Protein AF-A0A5S9M9Z3-F1 (afdb_monomer)

Radius of gyration: 13.8 Å; Cα contacts (8 Å, |Δi|>4): 120; chains: 1; bounding box: 34×21×36 Å

Mean predicted aligned error: 7.93 Å

InterPro domains:
  IPR003741 LUD domain [PF02589] (2-74)
  IPR004452 L-lactate oxidation iron-sulfur protein LutB/LldF [PTHR47153] (2-83)
  IPR024185 5-formyltetrahydrofolate cyclo-ligase-like domain superfamily [G3DSA:3.40.50.10420] (1-80)
  IPR037171 NagB/RpiA transferase-like [SSF100950] (2-59)

Organism: Bacillus safensis (NCBI:txid561879)

Nearest PDB structures (foldseek):
  2g40-assembly1_A-2  TM=7.016E-01  e=1.063E-03  Deinococcus radiodurans
  4nml-assembly1_A  TM=7.449E-01  e=2.950E-02  Toxoplasma gondii ME49
  1o8b-assembly1_B  TM=5.500E-01  e=2.168E-01  Escherichia coli
  1o8b-assembly1_A  TM=5.282E-01  e=2.317E-01  Escherichia coli

Solvent-accessible surface area (backbone atoms only — not comparable to full-atom values): 5443 Å² total; per-residue (Å²): 111,70,72,46,76,72,29,66,64,16,78,45,67,51,68,34,33,25,64,76,70,65,29,51,39,51,83,59,92,78,56,59,65,56,48,36,57,71,56,16,88,38,65,45,74,52,74,64,79,91,35,59,30,66,40,72,69,60,42,52,55,53,50,54,54,52,48,58,74,76,38,100,59,95,77,75,74,65,80,59,75,64,69,78,76,79,86,126

Secondary structure (DSSP, 8-state):
-HHHHT-SEEEEE-SEEETTTTEEE---SSSHHHHHHHSSSEEEEE--GGGEESSHHHHHHHHHHHHHHH-SS---------------

Structure (mmCIF, N/CA/C/O backbone):
data_AF-A0A5S9M9Z3-F1
#
_entry.id   AF-A0A5S9M9Z3-F1
#
loop_
_atom_site.group_PDB
_atom_site.id
_atom_site.type_symbol
_atom_site.label_atom_id
_atom_site.label_alt_id
_atom_site.label_comp_id
_atom_site.label_asym_id
_atom_site.label_entity_id
_atom_site.label_seq_id
_atom_site.pdbx_PDB_ins_code
_atom_site.Cartn_x
_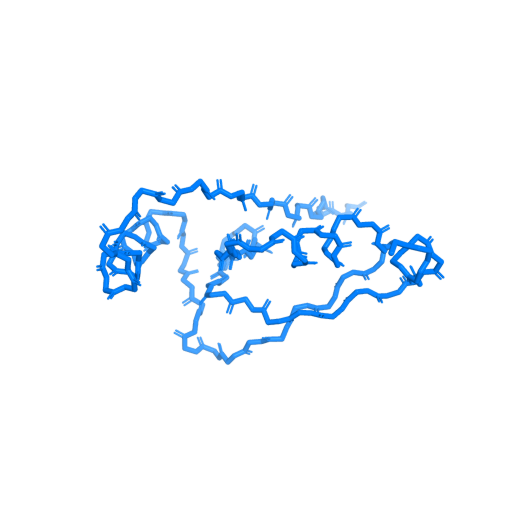atom_site.Cartn_y
_atom_site.Cartn_z
_atom_site.occupancy
_atom_site.B_iso_or_equiv
_atom_site.auth_seq_id
_atom_site.auth_comp_id
_atom_site.auth_asym_id
_atom_site.auth_atom_id
_atom_site.pdbx_PDB_model_num
ATOM 1 N N . MET A 1 1 ? 18.468 -1.486 -11.643 1.00 65.50 1 MET A N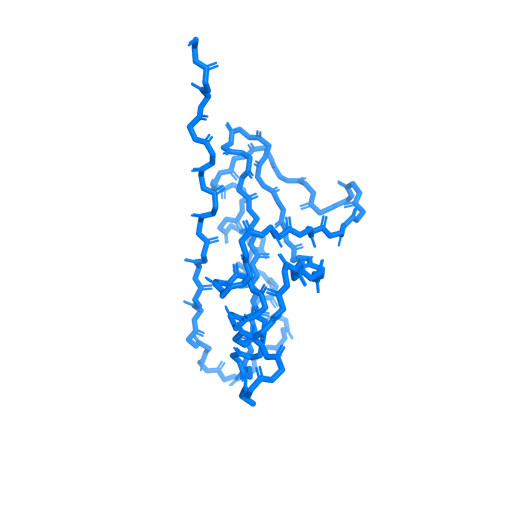 1
ATOM 2 C CA . MET A 1 1 ? 17.902 -0.217 -12.150 1.00 65.50 1 MET A CA 1
ATOM 3 C C . MET A 1 1 ? 17.082 -0.408 -13.424 1.00 65.50 1 MET A C 1
ATOM 5 O O . MET A 1 1 ? 15.879 -0.241 -13.348 1.00 65.50 1 MET A O 1
ATOM 9 N N . LYS A 1 2 ? 17.679 -0.830 -14.553 1.00 80.75 2 LYS A N 1
ATOM 10 C CA . LYS A 1 2 ? 16.995 -0.962 -15.859 1.00 80.75 2 LYS A CA 1
ATOM 11 C C . LYS A 1 2 ? 15.666 -1.742 -15.811 1.00 80.75 2 LYS A C 1
ATOM 13 O O . LYS A 1 2 ? 14.665 -1.264 -16.316 1.00 80.75 2 LYS A O 1
ATOM 18 N N . LYS A 1 3 ? 15.636 -2.855 -15.067 1.00 82.88 3 LYS A N 1
ATOM 19 C CA . LYS A 1 3 ? 14.425 -3.669 -14.856 1.00 82.88 3 LYS A CA 1
ATOM 20 C C . LYS A 1 3 ? 13.251 -2.935 -14.192 1.00 82.88 3 LYS A C 1
ATOM 22 O O . LYS A 1 3 ? 12.123 -3.307 -14.454 1.00 82.88 3 LYS A O 1
ATOM 27 N N . PHE A 1 4 ? 13.501 -1.943 -13.332 1.00 80.69 4 PHE A N 1
ATOM 28 C CA . PHE A 1 4 ? 12.424 -1.166 -12.700 1.00 80.69 4 PHE A CA 1
ATOM 29 C C . PHE A 1 4 ? 11.862 -0.116 -13.664 1.00 80.69 4 PHE A C 1
ATOM 31 O O . PHE A 1 4 ? 10.661 0.092 -13.694 1.00 80.69 4 PHE A O 1
ATOM 38 N N . LEU A 1 5 ? 12.728 0.504 -14.476 1.00 85.25 5 LEU A N 1
ATOM 39 C CA . LEU A 1 5 ? 12.345 1.529 -15.457 1.00 85.25 5 LEU A CA 1
ATOM 40 C C . LEU A 1 5 ? 11.556 0.964 -16.644 1.00 85.25 5 LEU A C 1
ATOM 42 O O . LEU A 1 5 ? 10.756 1.674 -17.238 1.00 85.25 5 LEU A O 1
ATOM 46 N N . GLU A 1 6 ? 11.808 -0.294 -17.000 1.00 90.12 6 GLU A N 1
ATOM 47 C CA . GLU A 1 6 ? 11.137 -0.989 -18.105 1.00 90.12 6 GLU A CA 1
ATOM 48 C C . GLU A 1 6 ? 9.895 -1.774 -17.651 1.00 90.12 6 GLU A C 1
ATOM 50 O O . GLU A 1 6 ? 9.237 -2.394 -18.479 1.00 90.12 6 GLU A O 1
ATOM 55 N N . ALA A 1 7 ? 9.583 -1.797 -16.350 1.00 88.12 7 ALA A N 1
ATOM 56 C CA . ALA A 1 7 ? 8.462 -2.567 -15.827 1.00 88.12 7 ALA A CA 1
ATOM 57 C C . ALA A 1 7 ? 7.133 -1.819 -15.994 1.00 88.12 7 ALA A C 1
ATOM 59 O O . ALA A 1 7 ? 6.976 -0.692 -15.526 1.00 88.12 7 ALA A O 1
ATOM 60 N N . ASP A 1 8 ? 6.144 -2.490 -16.584 1.00 90.12 8 ASP A N 1
ATOM 61 C CA . ASP A 1 8 ? 4.783 -1.958 -16.707 1.00 90.12 8 ASP A CA 1
ATOM 62 C C . ASP A 1 8 ? 4.006 -2.017 -15.381 1.00 90.12 8 ASP A C 1
ATOM 64 O O . ASP A 1 8 ? 3.156 -1.163 -15.111 1.00 90.12 8 ASP A O 1
ATOM 68 N N . ILE A 1 9 ? 4.304 -3.027 -14.551 1.00 90.00 9 ILE A N 1
ATOM 69 C CA . ILE A 1 9 ? 3.587 -3.327 -13.307 1.00 90.00 9 ILE A CA 1
ATOM 70 C C . ILE A 1 9 ? 4.574 -3.537 -12.158 1.00 90.00 9 ILE A C 1
ATOM 72 O O . ILE A 1 9 ? 5.517 -4.324 -12.264 1.00 90.00 9 ILE A O 1
ATOM 76 N N . GLY A 1 10 ? 4.310 -2.869 -11.038 1.00 89.56 10 GLY A N 1
ATOM 77 C CA . GLY A 1 10 ? 4.951 -3.109 -9.753 1.00 89.56 10 GLY A CA 1
ATOM 78 C C . GLY A 1 10 ? 4.028 -3.892 -8.831 1.00 89.56 10 GLY A C 1
ATOM 79 O O . GLY A 1 10 ? 2.843 -3.586 -8.738 1.00 89.56 10 GLY A O 1
ATOM 80 N N . VAL A 1 11 ? 4.557 -4.894 -8.132 1.00 90.56 11 VAL A N 1
ATOM 81 C CA . VAL A 1 11 ? 3.787 -5.668 -7.149 1.00 90.56 11 VAL A CA 1
ATOM 82 C C . VAL A 1 11 ? 4.511 -5.635 -5.816 1.00 90.56 11 VAL A C 1
ATOM 84 O O . VAL A 1 11 ? 5.689 -5.985 -5.741 1.00 90.56 11 VAL A O 1
ATOM 87 N N . THR A 1 12 ? 3.810 -5.238 -4.758 1.00 88.69 12 THR A N 1
ATOM 88 C CA . THR A 1 12 ? 4.347 -5.262 -3.393 1.00 88.69 12 THR A CA 1
ATOM 89 C C . THR A 1 12 ? 3.310 -5.784 -2.408 1.00 88.69 12 THR A C 1
ATOM 91 O O . THR A 1 12 ? 2.116 -5.835 -2.691 1.00 88.69 12 THR A O 1
ATOM 94 N N . GLY A 1 13 ? 3.768 -6.138 -1.208 1.00 87.81 13 GLY A N 1
ATOM 95 C CA . GLY A 1 13 ? 2.885 -6.117 -0.047 1.00 87.81 13 GLY A CA 1
ATOM 96 C C . GLY A 1 13 ? 2.651 -4.688 0.449 1.00 87.81 13 GLY A C 1
ATOM 97 O O . GLY A 1 13 ? 3.148 -3.728 -0.141 1.00 87.81 13 GLY A O 1
ATOM 98 N N . CYS A 1 14 ? 1.963 -4.548 1.576 1.00 87.12 14 CYS A N 1
ATOM 99 C CA . CYS A 1 14 ? 2.002 -3.335 2.391 1.00 87.12 14 CYS A CA 1
ATOM 100 C C . CYS A 1 14 ? 1.906 -3.681 3.886 1.00 87.12 14 CYS A C 1
ATOM 102 O O . CYS A 1 14 ? 1.551 -4.799 4.285 1.00 87.12 14 CYS A O 1
ATOM 104 N N . ASN A 1 15 ? 2.294 -2.731 4.732 1.00 89.69 15 ASN A N 1
ATOM 105 C CA . ASN A 1 15 ? 2.226 -2.881 6.182 1.00 89.69 15 ASN A CA 1
ATOM 106 C C . ASN A 1 15 ? 0.799 -2.660 6.670 1.00 89.69 15 ASN A C 1
ATOM 108 O O . ASN A 1 15 ? 0.291 -3.490 7.417 1.00 89.69 15 ASN A O 1
ATOM 112 N N . PHE A 1 16 ? 0.173 -1.590 6.183 1.00 91.00 16 PHE A N 1
ATOM 113 C CA . PHE A 1 16 ? -1.207 -1.221 6.472 1.00 91.00 16 PHE A CA 1
ATOM 114 C C . PHE A 1 16 ? -1.855 -0.587 5.239 1.00 91.00 16 PHE A C 1
ATOM 116 O O . PHE A 1 16 ? -1.152 -0.070 4.370 1.00 91.00 16 PHE A O 1
ATOM 123 N N . ALA A 1 17 ? -3.183 -0.579 5.181 1.00 91.06 17 ALA A N 1
ATOM 124 C CA . ALA A 1 17 ? -3.944 0.249 4.248 1.00 91.06 17 ALA A CA 1
ATOM 125 C C . ALA A 1 17 ? -5.030 1.021 4.987 1.00 91.06 17 ALA A C 1
ATOM 127 O O . ALA A 1 17 ? -5.544 0.549 5.995 1.00 91.06 17 ALA A O 1
ATOM 128 N N . VAL A 1 18 ? -5.388 2.194 4.480 1.00 90.75 18 VAL A N 1
ATOM 129 C CA . VAL A 1 18 ? -6.346 3.098 5.109 1.00 90.75 18 VAL A CA 1
ATOM 130 C C . VAL A 1 18 ? -7.628 3.135 4.289 1.00 90.75 18 VAL A C 1
ATOM 132 O O . VAL A 1 18 ? -7.637 3.598 3.150 1.00 90.75 18 VAL A O 1
ATOM 135 N N . ALA A 1 19 ? -8.725 2.666 4.878 1.00 91.06 19 ALA A N 1
ATOM 136 C CA . ALA A 1 19 ? -10.004 2.497 4.201 1.00 91.06 19 ALA A CA 1
ATOM 137 C C . ALA A 1 19 ? -10.615 3.824 3.729 1.00 91.06 19 ALA A C 1
ATOM 139 O O . ALA A 1 19 ? -11.144 3.891 2.621 1.00 91.06 19 ALA A O 1
ATOM 140 N N . ASN A 1 20 ? -10.541 4.886 4.540 1.00 88.56 20 ASN A N 1
ATOM 141 C CA . ASN A 1 20 ? -11.195 6.156 4.213 1.00 88.56 20 ASN A CA 1
ATOM 142 C C . ASN A 1 20 ? -10.555 6.899 3.026 1.00 88.56 20 ASN A C 1
ATOM 144 O O . ASN A 1 20 ? -11.251 7.606 2.302 1.00 88.56 20 ASN A O 1
ATOM 148 N N . THR A 1 21 ? -9.246 6.738 2.829 1.00 84.38 21 THR A N 1
ATOM 149 C CA . THR A 1 21 ? -8.464 7.435 1.796 1.00 84.38 21 THR A CA 1
ATOM 150 C C . THR A 1 21 ? -8.032 6.516 0.658 1.00 84.38 21 THR A C 1
ATOM 152 O O . THR A 1 21 ? -7.543 7.009 -0.352 1.00 84.38 21 THR A O 1
ATOM 155 N N . GLY A 1 22 ? -8.180 5.195 0.805 1.00 82.69 22 GLY A N 1
ATOM 156 C CA . GLY A 1 22 ? -7.670 4.212 -0.156 1.00 82.69 22 GLY A CA 1
ATOM 157 C C . GLY A 1 22 ? -6.143 4.100 -0.173 1.00 82.69 22 GLY A C 1
ATOM 158 O O . GLY A 1 22 ? -5.576 3.545 -1.107 1.00 82.69 22 GLY A O 1
ATOM 159 N N . SER A 1 23 ? -5.474 4.638 0.844 1.00 84.19 23 SER A N 1
ATOM 160 C CA . SER A 1 23 ? -4.016 4.739 0.888 1.00 84.19 23 SER A CA 1
ATOM 161 C C . SER A 1 23 ? -3.369 3.449 1.366 1.00 84.19 23 SER A C 1
ATOM 163 O O . SER A 1 23 ? -3.958 2.716 2.157 1.00 84.19 23 SER A O 1
ATOM 165 N N . ILE A 1 24 ? -2.117 3.216 0.983 1.00 87.00 24 ILE A N 1
ATOM 166 C CA . ILE A 1 24 ? -1.301 2.121 1.514 1.00 87.00 24 ILE A CA 1
ATOM 167 C C . ILE A 1 24 ? -0.076 2.675 2.236 1.00 87.00 24 ILE A C 1
ATOM 169 O O . ILE A 1 24 ? 0.487 3.693 1.852 1.00 87.00 24 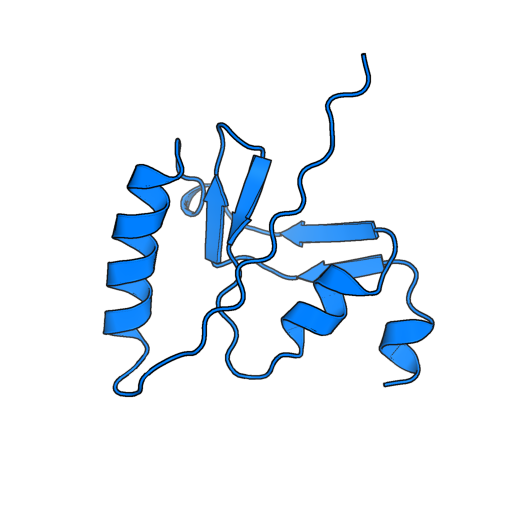ILE A O 1
ATOM 173 N N . CYS A 1 25 ? 0.342 1.997 3.297 1.00 87.12 25 CYS A N 1
ATOM 174 C CA . CYS A 1 25 ? 1.531 2.320 4.066 1.00 87.12 25 CYS A CA 1
ATOM 175 C C . CYS A 1 25 ? 2.588 1.242 3.835 1.00 87.12 25 CYS A C 1
ATOM 177 O O . CYS A 1 25 ? 2.359 0.053 4.088 1.00 87.12 25 CYS A O 1
ATOM 179 N N . LEU A 1 26 ? 3.756 1.677 3.374 1.00 84.38 26 LEU A N 1
ATOM 180 C CA . LEU A 1 26 ? 4.935 0.851 3.174 1.00 84.38 26 LEU A CA 1
ATOM 181 C C . LEU A 1 26 ? 6.067 1.388 4.042 1.00 84.38 26 LEU A C 1
ATOM 183 O O . LEU A 1 26 ? 6.466 2.542 3.932 1.00 84.38 26 LEU A O 1
AT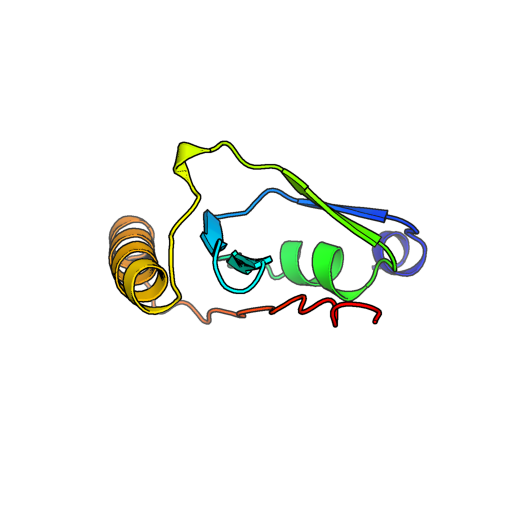OM 187 N N . VAL A 1 27 ? 6.589 0.529 4.908 1.00 80.94 27 VAL A N 1
ATOM 188 C CA . VAL A 1 27 ? 7.777 0.803 5.711 1.00 80.94 27 VAL A CA 1
ATOM 189 C C . VAL A 1 27 ? 8.896 -0.068 5.160 1.00 80.94 27 VAL A C 1
ATOM 191 O O . VAL A 1 27 ? 8.922 -1.278 5.387 1.00 80.94 27 VAL A O 1
ATOM 194 N N . THR A 1 28 ? 9.817 0.550 4.425 1.00 76.38 28 THR A N 1
ATOM 195 C CA . THR A 1 28 ? 11.010 -0.101 3.876 1.00 76.38 28 THR A CA 1
ATOM 196 C C . THR A 1 28 ? 12.277 0.596 4.363 1.00 76.38 28 THR A C 1
ATOM 198 O O . THR A 1 28 ? 12.280 1.790 4.648 1.00 76.38 28 THR A O 1
ATOM 201 N N . ASN A 1 29 ? 13.360 -0.163 4.485 1.00 73.62 29 ASN A N 1
ATOM 202 C CA . ASN A 1 29 ? 14.695 0.308 4.860 1.00 73.62 29 ASN A CA 1
ATOM 203 C C . ASN A 1 29 ? 15.680 0.309 3.677 1.00 73.62 29 ASN A C 1
ATOM 205 O O . ASN A 1 29 ? 16.766 0.873 3.784 1.00 73.62 29 ASN A O 1
ATOM 209 N N . GLU A 1 30 ? 15.326 -0.352 2.576 1.00 74.31 30 GLU A N 1
ATOM 210 C CA . GLU A 1 30 ? 16.217 -0.618 1.440 1.00 74.31 30 GLU A CA 1
ATOM 211 C C . GLU A 1 30 ? 15.867 0.220 0.204 1.00 74.31 30 GLU A C 1
ATOM 213 O O . GLU A 1 30 ? 16.617 0.221 -0.771 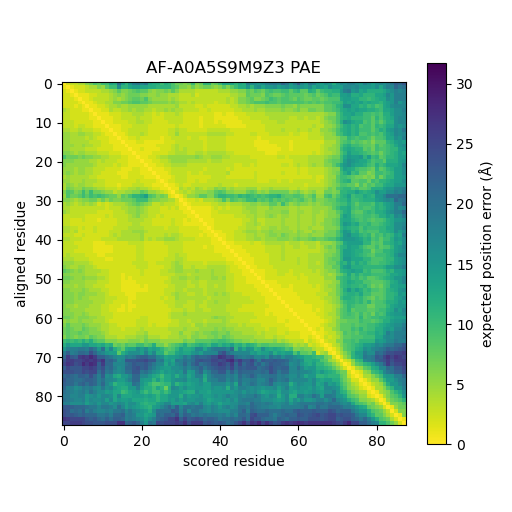1.00 74.31 30 GLU A O 1
ATOM 218 N N . GLY A 1 31 ? 14.717 0.902 0.211 1.00 72.56 31 GLY A N 1
ATOM 219 C CA . GLY A 1 31 ? 14.232 1.734 -0.899 1.00 72.56 31 GLY A CA 1
ATOM 220 C C . GLY A 1 31 ? 13.830 0.956 -2.159 1.00 72.56 31 GLY A C 1
ATOM 221 O O . GLY A 1 31 ? 13.336 1.524 -3.128 1.00 72.56 31 GLY A O 1
ATOM 222 N N . ASN A 1 32 ? 14.004 -0.365 -2.169 1.00 81.00 32 ASN A N 1
ATOM 223 C CA . ASN A 1 32 ? 13.573 -1.239 -3.258 1.00 81.00 32 ASN A CA 1
ATOM 224 C C . ASN A 1 32 ? 12.054 -1.191 -3.469 1.00 81.00 32 ASN A C 1
ATOM 226 O O . ASN A 1 32 ? 11.608 -1.141 -4.611 1.00 81.00 32 ASN A O 1
ATOM 230 N N . ALA A 1 33 ? 11.274 -1.161 -2.387 1.00 80.62 33 ALA A N 1
ATOM 231 C CA . ALA A 1 33 ? 9.826 -1.031 -2.451 1.00 80.62 33 ALA A CA 1
ATOM 232 C C . ALA A 1 33 ? 9.416 0.314 -3.066 1.00 80.62 33 ALA A C 1
ATOM 234 O O . ALA A 1 33 ? 8.533 0.320 -3.915 1.00 80.62 33 ALA A O 1
ATOM 235 N N . ASP A 1 34 ? 10.122 1.404 -2.745 1.00 83.88 34 ASP A N 1
ATOM 236 C CA . ASP A 1 34 ? 9.852 2.733 -3.314 1.00 83.88 34 ASP A CA 1
ATOM 237 C C . ASP A 1 34 ? 10.045 2.744 -4.837 1.00 83.88 34 ASP A C 1
ATOM 239 O O . ASP A 1 34 ? 9.279 3.358 -5.574 1.00 83.88 34 ASP A O 1
ATOM 243 N N . LEU A 1 35 ? 11.039 2.005 -5.341 1.00 86.25 35 LEU A N 1
ATOM 244 C CA . LEU A 1 35 ? 11.251 1.860 -6.783 1.00 86.25 35 LEU A CA 1
ATOM 245 C C . LEU A 1 35 ? 10.143 1.040 -7.459 1.00 86.25 35 LEU A C 1
ATOM 247 O O . LEU A 1 35 ? 9.824 1.295 -8.617 1.00 86.25 35 LEU A O 1
ATOM 251 N N . VAL A 1 36 ? 9.570 0.052 -6.766 1.00 85.75 36 VAL A N 1
ATOM 252 C CA . VAL A 1 36 ? 8.471 -0.779 -7.291 1.00 85.75 36 VAL A CA 1
ATOM 253 C C . VAL A 1 36 ? 7.135 -0.041 -7.250 1.00 85.75 36 VAL A C 1
ATOM 255 O O . VAL A 1 36 ? 6.288 -0.309 -8.097 1.00 85.75 36 VAL A O 1
ATOM 258 N N . THR A 1 37 ? 6.932 0.872 -6.299 1.00 84.88 37 THR A N 1
ATOM 259 C CA . THR A 1 37 ? 5.682 1.633 -6.178 1.00 84.88 37 THR A CA 1
ATOM 260 C C . THR A 1 37 ? 5.674 2.905 -7.018 1.00 84.88 37 THR A C 1
ATOM 262 O O . THR A 1 37 ? 4.628 3.260 -7.546 1.00 84.88 37 THR A O 1
ATOM 265 N N . ALA A 1 38 ? 6.816 3.582 -7.179 1.00 84.81 38 ALA A N 1
ATOM 266 C CA . ALA A 1 38 ? 6.858 4.895 -7.828 1.00 84.81 38 ALA A CA 1
ATOM 267 C C . ALA A 1 38 ? 7.121 4.859 -9.342 1.00 84.81 38 ALA A C 1
ATOM 269 O O . ALA A 1 38 ? 6.776 5.810 -10.040 1.00 84.81 38 ALA A O 1
ATOM 270 N N . ILE A 1 3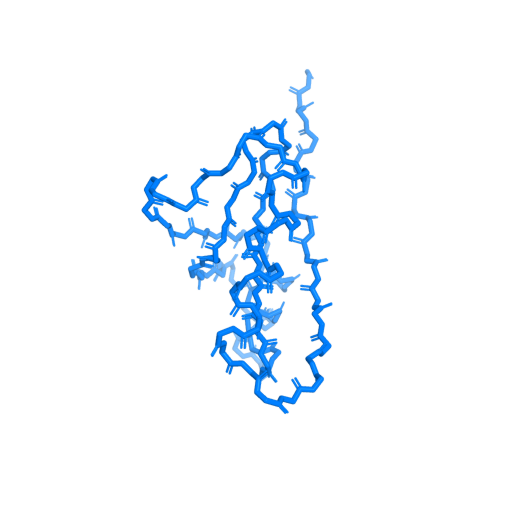9 ? 7.794 3.823 -9.856 1.00 87.06 39 ILE A N 1
ATOM 271 C CA . ILE A 1 39 ? 8.250 3.800 -11.258 1.00 87.06 39 ILE A CA 1
ATOM 272 C C . ILE A 1 39 ? 7.218 3.173 -12.209 1.00 87.06 39 ILE A C 1
ATOM 274 O O . ILE A 1 39 ? 6.913 3.794 -13.231 1.00 87.06 39 ILE A O 1
ATOM 278 N N . PRO A 1 40 ? 6.691 1.963 -11.947 1.00 87.06 40 PRO A N 1
ATOM 279 C CA . PRO A 1 40 ? 5.737 1.329 -12.850 1.00 87.06 40 PRO A CA 1
ATOM 280 C C . PRO A 1 40 ? 4.418 2.102 -12.897 1.00 87.06 40 PRO A C 1
ATOM 282 O O . PRO A 1 40 ? 3.935 2.587 -11.879 1.00 87.06 40 PRO A O 1
ATOM 285 N N . LYS A 1 41 ? 3.787 2.172 -14.076 1.00 86.38 41 LYS A N 1
ATOM 286 C CA . LYS A 1 41 ? 2.514 2.901 -14.254 1.00 86.38 41 LYS A CA 1
ATOM 287 C C . LYS A 1 41 ? 1.359 2.303 -13.453 1.00 86.38 41 LYS A C 1
ATOM 289 O O . LYS A 1 41 ? 0.382 2.991 -13.180 1.00 86.38 41 LYS A O 1
ATOM 294 N N . THR A 1 42 ? 1.425 1.006 -13.167 1.00 87.88 42 THR A N 1
ATOM 295 C CA . THR A 1 42 ? 0.426 0.294 -12.372 1.00 87.88 42 THR A CA 1
ATOM 296 C C . THR A 1 42 ? 1.099 -0.352 -11.176 1.00 87.88 42 THR A C 1
ATOM 298 O O . THR A 1 42 ? 2.028 -1.144 -11.339 1.00 87.88 42 THR A O 1
ATOM 301 N N . HIS A 1 43 ? 0.590 -0.065 -9.982 1.00 88.75 43 HIS A N 1
ATOM 302 C CA . HIS A 1 43 ? 1.009 -0.720 -8.750 1.00 88.75 43 HIS A CA 1
ATOM 303 C C . HIS A 1 43 ? -0.105 -1.623 -8.213 1.00 88.75 43 HIS A C 1
ATOM 305 O O . HIS A 1 43 ? -1.272 -1.236 -8.158 1.00 88.75 43 HIS A O 1
ATOM 311 N N . ILE A 1 44 ? 0.258 -2.853 -7.849 1.00 89.12 44 ILE A N 1
ATOM 312 C CA . ILE A 1 44 ? -0.620 -3.821 -7.193 1.00 89.12 44 ILE A CA 1
ATOM 313 C C . ILE A 1 44 ? -0.075 -4.068 -5.788 1.00 89.12 44 ILE A C 1
ATOM 315 O O . ILE A 1 44 ? 0.983 -4.678 -5.615 1.00 89.12 44 ILE A O 1
ATOM 319 N N . ALA A 1 45 ? -0.828 -3.630 -4.783 1.00 89.19 45 ALA A N 1
ATOM 320 C CA . ALA A 1 45 ? -0.560 -3.938 -3.386 1.00 89.19 45 ALA A CA 1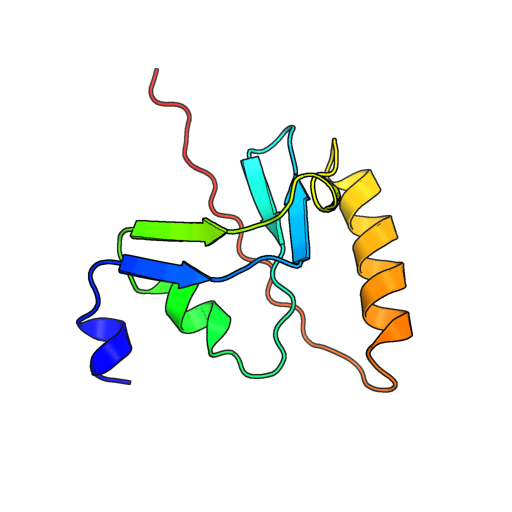
ATOM 321 C C . ALA A 1 45 ? -1.381 -5.155 -2.939 1.00 89.19 45 ALA A C 1
ATOM 323 O O . ALA A 1 45 ? -2.602 -5.182 -3.091 1.00 89.19 45 ALA A O 1
ATOM 324 N N . VAL A 1 46 ? -0.714 -6.160 -2.369 1.00 91.44 46 VAL A N 1
ATOM 325 C CA . VAL A 1 46 ? -1.351 -7.378 -1.852 1.00 91.44 46 VAL A CA 1
ATOM 326 C C . VAL A 1 46 ? -1.236 -7.417 -0.332 1.00 91.44 46 VAL A C 1
ATOM 328 O O . VAL A 1 46 ? -0.138 -7.410 0.223 1.00 91.44 46 VAL A O 1
ATOM 331 N N . MET A 1 47 ? -2.369 -7.495 0.359 1.00 89.50 47 MET A N 1
ATOM 332 C CA . MET A 1 47 ? -2.422 -7.599 1.818 1.00 89.50 47 MET A CA 1
ATOM 333 C C . MET A 1 47 ? -3.628 -8.408 2.284 1.00 89.50 47 MET A C 1
ATOM 335 O O . MET A 1 47 ? -4.630 -8.507 1.576 1.00 89.50 47 MET A O 1
ATOM 339 N N . GLY A 1 48 ? -3.528 -8.966 3.490 1.00 92.12 48 GLY A N 1
ATOM 340 C CA . GLY A 1 48 ? -4.666 -9.545 4.193 1.00 92.12 48 GLY A CA 1
ATOM 341 C C . GLY A 1 48 ? -5.524 -8.470 4.865 1.00 92.12 48 GLY A C 1
ATOM 342 O O . GLY A 1 48 ? -5.046 -7.376 5.169 1.00 92.12 48 GLY A O 1
ATOM 343 N N . MET A 1 49 ? -6.801 -8.777 5.096 1.00 92.31 49 MET A N 1
ATOM 344 C CA . MET A 1 49 ? -7.786 -7.832 5.642 1.00 92.31 49 MET A CA 1
ATOM 345 C C . MET A 1 49 ? -7.420 -7.319 7.045 1.00 92.31 49 MET A C 1
ATOM 347 O O . MET A 1 49 ? -7.824 -6.226 7.432 1.00 92.31 49 MET A O 1
ATOM 351 N N . GLU A 1 50 ? -6.611 -8.071 7.793 1.00 92.50 50 GLU A N 1
ATOM 352 C CA . GLU A 1 50 ? -6.135 -7.711 9.131 1.00 92.50 50 GLU A CA 1
ATOM 353 C C . GLU A 1 50 ? -5.248 -6.460 9.161 1.00 92.50 50 GLU A C 1
ATOM 355 O O . GLU A 1 50 ? -4.984 -5.918 10.231 1.00 92.50 50 GLU A O 1
ATOM 360 N N . ARG A 1 51 ? -4.780 -6.001 7.995 1.00 90.06 51 ARG A N 1
ATOM 361 C CA . ARG A 1 51 ? -3.918 -4.820 7.858 1.00 90.06 51 ARG A CA 1
ATOM 362 C C . ARG A 1 51 ? -4.683 -3.557 7.453 1.00 90.06 51 ARG A C 1
ATOM 364 O O . ARG A 1 51 ? -4.057 -2.529 7.202 1.00 90.06 51 ARG A O 1
ATOM 371 N N . LEU A 1 52 ? -6.014 -3.617 7.351 1.00 92.38 52 LEU A N 1
ATOM 372 C CA . LEU A 1 52 ? -6.840 -2.460 7.008 1.00 92.38 52 LEU A CA 1
ATOM 373 C C . LEU A 1 52 ? -7.187 -1.658 8.267 1.00 92.38 52 LEU A C 1
ATOM 375 O O . LEU A 1 52 ? -7.734 -2.203 9.223 1.00 92.38 52 LEU A O 1
ATOM 379 N N . VAL A 1 53 ? -6.921 -0.355 8.238 1.00 93.62 53 VAL A N 1
ATOM 380 C CA . VAL A 1 53 ? -7.322 0.599 9.274 1.00 93.62 53 VAL A CA 1
ATOM 381 C C . VAL A 1 53 ? -8.380 1.572 8.750 1.00 93.62 53 VAL A C 1
ATOM 383 O O . VAL A 1 53 ? -8.388 1.870 7.553 1.00 93.62 53 VAL A O 1
ATOM 386 N N . PRO A 1 54 ? -9.284 2.083 9.603 1.00 93.56 54 PRO A N 1
ATOM 387 C CA . PRO A 1 54 ? -10.336 2.996 9.162 1.00 93.56 54 PRO A CA 1
ATOM 388 C C . PRO A 1 54 ? -9.791 4.337 8.653 1.00 93.56 54 PRO A C 1
ATOM 390 O O . PRO A 1 54 ? -10.169 4.785 7.568 1.00 93.56 54 PRO A O 1
ATOM 393 N N . THR A 1 55 ? -8.895 4.961 9.418 1.00 92.94 55 THR A N 1
ATOM 394 C CA . THR A 1 55 ? -8.389 6.317 9.195 1.00 92.94 55 THR A CA 1
ATOM 395 C C . THR A 1 55 ? -6.875 6.423 9.393 1.00 92.94 55 THR A C 1
ATOM 397 O O . THR A 1 55 ? -6.189 5.510 9.856 1.00 92.94 55 THR A O 1
ATOM 400 N N . MET A 1 56 ? -6.356 7.590 9.020 1.00 87.88 56 MET A N 1
ATOM 401 C CA . MET A 1 56 ? -4.965 7.985 9.217 1.00 87.88 56 MET A CA 1
ATOM 402 C C . MET A 1 56 ? -4.549 8.039 10.691 1.00 87.88 56 MET A C 1
ATOM 404 O O . MET A 1 56 ? -3.382 7.822 11.001 1.00 87.88 56 MET A O 1
ATOM 408 N N . GLU A 1 57 ? -5.488 8.310 11.594 1.00 91.12 57 GLU A N 1
ATOM 409 C CA . GLU A 1 57 ? -5.213 8.420 13.028 1.00 91.12 57 GLU A CA 1
ATOM 410 C C . GLU A 1 57 ? -4.944 7.039 13.633 1.00 91.12 57 GLU A C 1
ATOM 412 O O . GLU A 1 57 ? -3.977 6.867 14.375 1.00 91.12 57 GLU A O 1
ATOM 417 N N . GLU A 1 58 ? -5.726 6.017 13.257 1.00 92.19 58 GLU A N 1
ATOM 418 C CA . GLU A 1 58 ? -5.424 4.643 13.675 1.00 92.19 58 GLU A CA 1
ATOM 419 C C . GLU A 1 58 ? -4.145 4.117 13.015 1.00 92.19 58 GLU A C 1
ATOM 421 O O . GLU A 1 58 ? -3.399 3.362 13.645 1.00 92.19 58 GLU A O 1
ATOM 426 N N . LEU A 1 59 ? -3.858 4.535 11.774 1.00 89.94 59 LEU A N 1
ATOM 427 C CA . LEU A 1 59 ? -2.600 4.194 11.110 1.00 89.94 59 LEU A CA 1
ATOM 428 C C . LEU A 1 59 ? -1.394 4.671 11.926 1.00 89.94 59 LEU A C 1
ATOM 430 O O . LEU A 1 59 ? -0.466 3.891 12.127 1.00 89.94 59 LEU A O 1
ATOM 434 N N . ASP A 1 60 ? -1.400 5.924 12.385 1.00 88.44 60 ASP A N 1
ATOM 435 C CA . ASP A 1 60 ? -0.268 6.528 13.098 1.00 88.44 60 ASP A CA 1
ATOM 436 C C . ASP A 1 60 ? 0.077 5.748 14.377 1.00 88.44 60 ASP A C 1
ATOM 438 O O . ASP A 1 60 ? 1.236 5.408 14.633 1.00 88.44 60 ASP A O 1
ATOM 442 N N . VAL A 1 61 ? -0.951 5.332 15.124 1.00 89.31 61 VAL A N 1
ATOM 443 C CA . VAL A 1 61 ? -0.785 4.489 16.317 1.00 89.31 61 VAL A CA 1
ATOM 444 C C . VAL A 1 61 ? -0.151 3.141 15.961 1.00 89.31 61 VAL A C 1
ATOM 446 O O . VAL A 1 61 ? 0.821 2.723 16.599 1.00 89.31 61 VAL A O 1
ATOM 449 N N . LEU A 1 62 ? -0.668 2.448 14.941 1.00 89.00 62 LEU A N 1
ATOM 450 C CA . LEU A 1 62 ? -0.171 1.120 14.569 1.00 89.00 62 LEU A CA 1
ATOM 451 C C . LEU A 1 62 ? 1.230 1.162 13.956 1.00 89.00 62 LEU A C 1
ATOM 453 O O . LEU A 1 62 ? 2.052 0.294 14.253 1.00 89.00 62 LEU A O 1
ATOM 457 N N . VAL A 1 63 ? 1.529 2.171 13.137 1.00 86.31 63 VAL A N 1
ATOM 458 C CA . VAL A 1 63 ? 2.870 2.388 12.581 1.00 86.31 63 VAL A CA 1
ATOM 459 C C . VAL A 1 63 ? 3.858 2.696 13.701 1.00 86.31 63 VAL A C 1
ATOM 461 O O . VAL A 1 63 ? 4.947 2.122 13.710 1.00 86.31 63 VAL A O 1
ATOM 464 N N . GLY A 1 64 ? 3.474 3.516 14.684 1.00 83.88 64 GLY A N 1
ATOM 465 C CA . GLY A 1 64 ? 4.289 3.786 15.868 1.00 83.88 64 GLY A CA 1
ATOM 466 C C . GLY A 1 64 ? 4.677 2.509 16.619 1.00 83.88 64 GLY A C 1
ATOM 467 O O . GLY A 1 64 ? 5.858 2.290 16.893 1.00 83.88 64 GLY A O 1
ATOM 468 N N . LEU A 1 65 ? 3.710 1.625 16.883 1.00 84.50 65 LEU A N 1
ATOM 469 C CA . LEU A 1 65 ? 3.960 0.328 17.527 1.00 84.50 65 LEU A CA 1
ATOM 470 C C . LEU A 1 65 ? 4.828 -0.596 16.658 1.00 84.50 65 LEU A C 1
ATOM 472 O O . LEU A 1 65 ? 5.778 -1.207 17.148 1.00 84.50 65 LEU A O 1
ATOM 476 N N . PHE A 1 66 ? 4.535 -0.674 15.360 1.00 80.62 66 PHE A N 1
ATOM 477 C CA . PHE A 1 66 ? 5.255 -1.520 14.406 1.00 80.62 66 PHE A CA 1
ATOM 478 C C . PHE A 1 66 ? 6.733 -1.129 14.272 1.00 80.62 66 PHE A C 1
ATOM 480 O O . PHE A 1 66 ? 7.616 -1.987 14.240 1.00 80.62 66 PHE A O 1
ATOM 487 N N . VAL A 1 67 ? 7.020 0.173 14.201 1.00 73.50 67 VAL A N 1
ATOM 488 C CA . VAL A 1 67 ? 8.385 0.695 14.059 1.00 73.50 67 VAL A CA 1
ATOM 489 C C . VAL A 1 67 ? 9.194 0.494 15.343 1.00 73.50 67 VAL A C 1
ATOM 491 O O . VAL A 1 67 ? 10.377 0.159 15.258 1.00 73.50 67 VAL A O 1
ATOM 494 N N . GLN A 1 68 ? 8.569 0.641 16.517 1.00 66.62 68 GLN A N 1
ATOM 495 C CA . GLN A 1 68 ? 9.214 0.363 17.805 1.00 66.62 68 GLN A CA 1
ATOM 496 C C . GLN A 1 68 ? 9.582 -1.116 17.967 1.00 66.62 68 GLN A C 1
ATOM 498 O O . GLN A 1 68 ? 10.675 -1.419 18.440 1.00 66.62 68 GLN A O 1
ATOM 503 N N . GLU A 1 69 ? 8.700 -2.031 17.558 1.00 63.91 69 GLU A N 1
ATOM 504 C CA . GLU A 1 69 ? 8.950 -3.476 17.640 1.00 63.91 69 GLU A CA 1
ATOM 505 C C . GLU A 1 69 ? 10.103 -3.906 16.724 1.00 63.91 69 GLU A C 1
ATOM 507 O O . GLU A 1 69 ? 10.962 -4.691 17.126 1.00 63.91 69 GLU A O 1
ATOM 512 N N . ARG A 1 70 ? 10.175 -3.342 15.512 1.00 56.38 70 ARG A N 1
ATOM 513 C CA . ARG A 1 70 ? 11.147 -3.775 14.496 1.00 56.38 70 ARG A CA 1
ATOM 514 C C . ARG A 1 70 ? 12.496 -3.081 14.542 1.00 56.38 70 ARG A C 1
ATOM 516 O O . ARG A 1 70 ? 13.432 -3.590 13.925 1.00 56.38 70 ARG A O 1
ATOM 523 N N . SER A 1 71 ? 12.630 -1.928 15.200 1.00 53.28 71 SER A N 1
ATOM 524 C CA . SER A 1 71 ? 13.849 -1.131 15.074 1.00 53.28 71 SER A CA 1
ATOM 525 C C . SER A 1 71 ? 14.380 -0.564 16.385 1.00 53.28 71 SER A C 1
ATOM 527 O O . SER A 1 71 ? 13.806 0.338 16.982 1.00 53.28 71 SER A O 1
ATOM 529 N N . GLN A 1 72 ? 15.599 -0.983 16.743 1.00 44.72 72 GLN A N 1
ATOM 530 C CA . GLN A 1 72 ? 16.464 -0.245 17.673 1.00 44.72 72 GLN A CA 1
ATOM 531 C C . GLN A 1 72 ? 17.191 0.950 17.011 1.00 44.72 72 GLN A C 1
ATOM 533 O O . GLN A 1 72 ? 18.084 1.544 17.615 1.00 44.72 72 GLN A O 1
ATOM 538 N N . LYS A 1 73 ? 16.872 1.312 15.758 1.00 38.38 73 LYS A N 1
ATOM 539 C CA . LYS A 1 73 ? 17.527 2.407 15.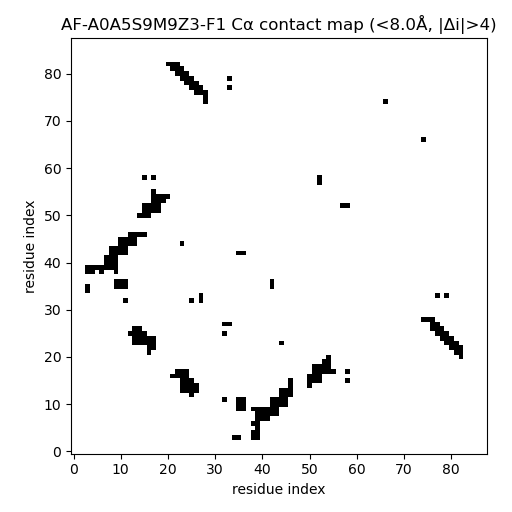016 1.00 38.38 73 LYS A CA 1
ATOM 540 C C . LYS A 1 73 ? 16.513 3.356 14.365 1.00 38.38 73 LYS A C 1
ATOM 542 O O . LYS A 1 73 ? 15.454 2.942 13.904 1.00 38.38 73 LYS A O 1
ATOM 547 N N . LYS A 1 74 ? 16.849 4.649 14.311 1.00 33.38 74 LYS A N 1
ATOM 548 C CA . LYS A 1 74 ? 16.031 5.691 13.666 1.00 33.38 74 LYS A CA 1
ATOM 549 C C . LYS A 1 74 ? 15.797 5.333 12.191 1.00 33.38 74 LYS A C 1
ATOM 551 O O . LYS A 1 74 ? 16.759 5.240 11.435 1.00 33.38 74 LYS A O 1
ATOM 556 N N . LEU A 1 75 ? 14.540 5.114 11.813 1.00 38.34 75 LEU A N 1
ATOM 557 C CA . LEU A 1 75 ? 14.118 4.823 10.442 1.00 38.34 75 LEU A CA 1
ATOM 558 C C . LEU A 1 75 ? 13.675 6.112 9.746 1.00 38.34 75 LEU A C 1
ATOM 560 O O . LEU A 1 75 ? 12.928 6.907 10.314 1.00 38.34 75 LEU A O 1
ATOM 564 N N . THR A 1 76 ? 14.125 6.293 8.508 1.00 34.41 76 THR A N 1
ATOM 565 C CA . THR A 1 76 ? 13.564 7.275 7.579 1.00 34.41 76 THR A CA 1
ATOM 566 C C . THR A 1 76 ? 12.406 6.597 6.863 1.00 34.41 76 THR A C 1
ATOM 568 O O . THR A 1 76 ? 12.618 5.648 6.115 1.00 34.41 76 THR A O 1
ATOM 571 N N . ILE A 1 77 ? 11.183 7.034 7.152 1.00 41.72 77 ILE A N 1
ATOM 572 C CA . ILE A 1 77 ? 9.962 6.464 6.582 1.00 41.72 77 ILE A CA 1
ATOM 573 C C . ILE A 1 77 ? 9.600 7.286 5.345 1.00 41.72 77 ILE A C 1
ATOM 575 O O . ILE A 1 77 ? 9.368 8.489 5.452 1.00 41.72 77 ILE A O 1
ATOM 579 N N . PHE A 1 78 ? 9.543 6.638 4.183 1.00 42.59 78 PHE A N 1
ATOM 580 C CA . PHE A 1 78 ? 8.975 7.222 2.972 1.00 42.59 78 PHE A CA 1
ATOM 581 C C . PHE A 1 78 ? 7.515 6.790 2.869 1.00 42.59 78 PHE A C 1
ATOM 583 O O . PHE A 1 78 ? 7.201 5.661 2.507 1.00 42.59 78 PHE A O 1
ATOM 590 N N . LEU A 1 79 ? 6.611 7.691 3.247 1.00 47.12 79 LEU A N 1
ATOM 591 C CA . LEU A 1 79 ? 5.182 7.474 3.073 1.00 47.12 79 LEU A CA 1
ATOM 592 C C . LEU A 1 79 ? 4.808 7.871 1.642 1.00 47.12 79 LEU A C 1
ATOM 594 O O . LEU A 1 79 ? 4.804 9.055 1.305 1.00 47.12 79 LEU A O 1
ATOM 598 N N . SER A 1 80 ? 4.530 6.881 0.796 1.00 47.62 80 SER A N 1
ATOM 599 C CA . SER A 1 80 ? 3.986 7.105 -0.544 1.00 47.62 80 SER A CA 1
ATOM 600 C C . SER A 1 80 ? 2.462 6.983 -0.501 1.00 47.62 80 SER A C 1
ATOM 602 O O . SER A 1 80 ? 1.916 5.931 -0.185 1.00 47.62 80 SER A O 1
ATOM 604 N N . TRP A 1 81 ? 1.774 8.089 -0.790 1.00 50.72 81 TRP A N 1
ATOM 605 C CA . TRP A 1 81 ? 0.319 8.141 -0.916 1.00 50.72 81 TRP A CA 1
ATOM 606 C C . TRP A 1 81 ? -0.071 8.017 -2.383 1.00 50.72 81 TRP A C 1
ATOM 608 O O . TRP A 1 81 ? 0.042 8.983 -3.134 1.00 50.72 81 TRP A O 1
ATOM 618 N N . ASP A 1 82 ? -0.552 6.842 -2.781 1.00 53.94 82 ASP A N 1
ATOM 619 C CA . ASP A 1 82 ? -1.193 6.662 -4.083 1.00 53.94 82 ASP A CA 1
ATOM 620 C C . ASP A 1 82 ? -2.671 7.069 -3.958 1.00 53.94 82 ASP A C 1
ATOM 622 O O . ASP A 1 82 ? -3.537 6.285 -3.568 1.00 53.94 82 ASP A O 1
ATOM 626 N N . GLN A 1 83 ? -2.944 8.361 -4.152 1.00 45.97 83 GLN A N 1
ATOM 627 C CA . GLN A 1 83 ? -4.298 8.908 -4.201 1.00 45.97 83 GLN A CA 1
ATOM 628 C C . GLN A 1 83 ? -4.783 8.848 -5.649 1.00 45.97 83 GLN A C 1
ATOM 630 O O . GLN A 1 83 ? -4.445 9.709 -6.459 1.00 45.97 83 GLN A O 1
ATOM 635 N N . LYS A 1 84 ? -5.609 7.854 -5.982 1.00 45.19 84 LYS A N 1
ATOM 636 C CA . LYS A 1 84 ? -6.418 7.935 -7.200 1.00 45.19 84 LYS A CA 1
ATOM 637 C C . LYS A 1 84 ? -7.566 8.904 -6.945 1.00 45.19 84 LYS A C 1
ATO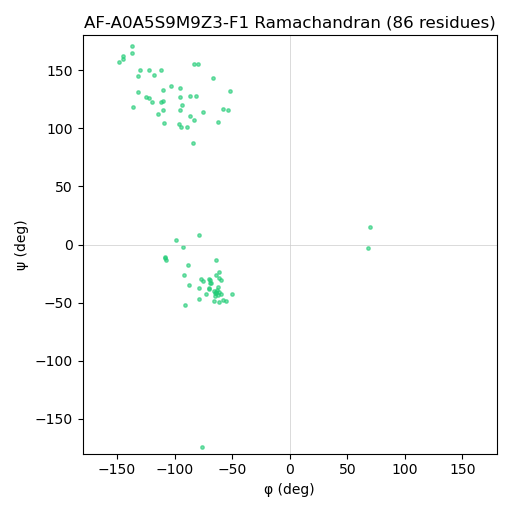M 639 O O . LYS A 1 84 ? -8.432 8.625 -6.115 1.00 45.19 84 LYS A O 1
ATOM 644 N N . GLU A 1 85 ? -7.564 10.039 -7.645 1.00 41.62 85 GLU A N 1
ATOM 645 C CA . GLU A 1 85 ? -8.745 10.898 -7.721 1.00 41.62 85 GLU A CA 1
ATOM 646 C C . GLU A 1 85 ? -9.937 10.038 -8.155 1.00 41.62 85 GLU A C 1
ATOM 648 O O . GLU A 1 85 ? -9.839 9.236 -9.087 1.00 41.62 85 GLU A O 1
ATOM 653 N N . LYS A 1 86 ? -11.061 10.165 -7.442 1.00 38.06 86 LYS A N 1
ATOM 654 C CA . LYS A 1 86 ? -12.323 9.585 -7.895 1.00 38.06 86 LYS A CA 1
ATOM 655 C C . LYS A 1 86 ? -12.670 10.268 -9.216 1.00 38.06 86 LYS A C 1
ATOM 657 O O . LYS A 1 86 ? -13.058 11.432 -9.203 1.00 38.06 86 LYS A O 1
ATOM 662 N N . GLU A 1 87 ? -12.501 9.558 -10.327 1.00 40.66 87 GLU A N 1
ATOM 663 C CA . GLU A 1 87 ? -13.095 9.938 -11.608 1.00 40.66 87 GLU A CA 1
ATOM 664 C C . GLU A 1 87 ? -14.604 10.115 -11.382 1.00 40.66 87 GLU A C 1
ATOM 666 O O . GLU A 1 87 ? -15.293 9.179 -10.966 1.00 40.66 87 GLU A O 1
ATOM 671 N N . ASN A 1 88 ? -15.068 11.353 -11.563 1.00 34.88 88 ASN A N 1
ATOM 672 C CA . ASN A 1 88 ? -16.474 11.755 -11.583 1.00 34.88 88 ASN A CA 1
ATOM 673 C C . ASN A 1 88 ? -17.000 11.669 -13.016 1.00 34.88 88 ASN A C 1
ATOM 675 O O . ASN A 1 88 ? -16.275 12.147 -13.918 1.00 34.88 88 ASN A O 1
#

pLDDT: mean 76.66, std 18.53, range [33.38, 93.62]

Foldseek 3Di:
DVCLQPDQEAEDEAQAAEDVQRWTFHFDQPCPNVSSPPRHPYYHYDDDPVRYDHHPVVVVVVVVVVCVVPDPDDGDGDRDGPGDDPDD

Sequence (88 aa):
MKKFLEADIGVTGCNFAVANTGSICLVTNEGNADLVTAIPKTHIAVMGMERLVPTMEELDVLVGLFVQERSQKKLTIFLSWDQKEKEN